Protein AF-X0PRV3-F1 (afdb_monomer_lite)

Structure (mmCIF, N/CA/C/O backbone):
data_AF-X0PRV3-F1
#
_entry.id   AF-X0PRV3-F1
#
loop_
_atom_site.group_PDB
_atom_site.id
_atom_site.type_symbol
_atom_site.label_atom_id
_atom_site.label_alt_id
_atom_site.label_comp_id
_atom_site.label_asym_id
_atom_site.label_entity_id
_atom_site.label_seq_id
_atom_site.pdbx_PDB_ins_code
_atom_site.Cartn_x
_atom_site.Cartn_y
_atom_site.Cartn_z
_atom_site.occupancy
_atom_site.B_iso_or_equiv
_atom_site.auth_seq_id
_atom_site.auth_comp_id
_atom_site.auth_asym_id
_atom_site.auth_atom_id
_atom_site.pdbx_PDB_model_num
ATOM 1 N N . MET A 1 1 ? 1.458 -16.800 -31.293 1.00 35.72 1 MET A N 1
ATOM 2 C CA . MET A 1 1 ? 2.452 -16.230 -30.364 1.00 35.72 1 MET A CA 1
ATOM 3 C C . MET A 1 1 ? 1.877 -14.893 -29.948 1.00 35.72 1 MET A C 1
ATOM 5 O O . MET A 1 1 ? 1.852 -13.999 -30.778 1.00 35.72 1 MET A O 1
ATOM 9 N N . ALA A 1 2 ? 1.226 -14.819 -28.787 1.00 38.56 2 ALA A N 1
ATOM 10 C CA . ALA A 1 2 ? 0.653 -13.559 -28.329 1.00 38.56 2 ALA A CA 1
ATOM 11 C C . ALA A 1 2 ? 1.815 -12.646 -27.928 1.00 38.56 2 ALA A C 1
ATOM 13 O O . ALA A 1 2 ? 2.612 -13.038 -27.081 1.00 38.56 2 ALA A O 1
ATOM 14 N N . GLU A 1 3 ? 1.944 -11.487 -28.573 1.00 45.78 3 GLU A N 1
ATOM 15 C CA . GLU A 1 3 ? 2.742 -10.390 -28.030 1.00 45.78 3 GLU A CA 1
ATOM 16 C C . GLU A 1 3 ? 2.159 -10.063 -26.658 1.00 45.78 3 GLU A C 1
ATOM 18 O O . GLU A 1 3 ? 1.016 -9.611 -26.542 1.00 45.78 3 GLU A O 1
ATOM 23 N N . GLU A 1 4 ? 2.916 -10.364 -25.607 1.00 52.78 4 GLU A N 1
ATOM 24 C CA . GLU A 1 4 ? 2.657 -9.835 -24.278 1.00 52.78 4 GLU A CA 1
ATOM 25 C C . GLU A 1 4 ? 2.867 -8.327 -24.393 1.00 52.78 4 GLU A C 1
ATOM 27 O O . GLU A 1 4 ? 3.986 -7.821 -24.400 1.00 52.78 4 GLU A O 1
ATOM 32 N N . ILE A 1 5 ? 1.771 -7.613 -24.650 1.00 49.25 5 ILE A N 1
ATOM 33 C CA . ILE A 1 5 ? 1.765 -6.159 -24.730 1.00 49.25 5 ILE A CA 1
ATOM 34 C C . ILE A 1 5 ? 2.322 -5.679 -23.392 1.00 49.25 5 ILE A C 1
ATOM 36 O O . ILE A 1 5 ? 1.676 -5.882 -22.362 1.00 49.25 5 ILE A O 1
ATOM 40 N N . ASN A 1 6 ? 3.521 -5.098 -23.435 1.00 56.22 6 ASN A N 1
ATOM 41 C CA . ASN A 1 6 ? 4.225 -4.476 -22.322 1.00 56.22 6 ASN A CA 1
ATOM 42 C C . ASN A 1 6 ? 3.388 -3.281 -21.842 1.00 56.22 6 ASN A C 1
ATOM 44 O O . ASN A 1 6 ? 3.572 -2.147 -22.283 1.00 56.22 6 ASN A O 1
ATOM 48 N N . ARG A 1 7 ? 2.338 -3.572 -21.071 1.00 57.75 7 ARG A N 1
ATOM 49 C CA . ARG A 1 7 ? 1.443 -2.571 -20.502 1.00 57.75 7 ARG A CA 1
ATOM 50 C C . ARG A 1 7 ? 2.090 -2.075 -19.227 1.00 57.75 7 ARG A C 1
ATOM 52 O O . ARG A 1 7 ? 2.414 -2.879 -18.360 1.00 57.75 7 ARG A O 1
ATOM 59 N N . GLU A 1 8 ? 2.220 -0.762 -19.141 1.00 63.38 8 GLU A N 1
ATOM 60 C CA . GLU A 1 8 ? 2.576 -0.036 -17.930 1.00 63.38 8 GLU A CA 1
ATOM 61 C C . GLU A 1 8 ? 1.779 -0.597 -16.742 1.00 63.38 8 GLU A C 1
ATOM 63 O O . GLU A 1 8 ? 0.541 -0.561 -16.725 1.00 63.38 8 GLU A O 1
ATOM 68 N N . LEU A 1 9 ? 2.481 -1.219 -15.792 1.00 77.75 9 LEU A N 1
ATOM 69 C CA . LEU A 1 9 ? 1.847 -1.846 -14.644 1.00 77.75 9 LEU A CA 1
ATOM 70 C C . LEU A 1 9 ? 1.570 -0.754 -13.615 1.00 77.75 9 LEU A C 1
ATOM 72 O O . LEU A 1 9 ? 2.454 -0.343 -12.883 1.00 77.75 9 LEU A O 1
ATOM 76 N N . GLN A 1 10 ? 0.332 -0.281 -13.548 1.00 82.88 10 GLN A N 1
ATOM 77 C CA . GLN A 1 10 ? -0.084 0.714 -12.560 1.00 82.88 10 GLN A CA 1
ATOM 78 C C . GLN A 1 10 ? -0.935 0.049 -11.481 1.00 82.88 10 GLN A C 1
ATOM 80 O O . GLN A 1 10 ? -1.873 -0.699 -11.773 1.00 82.88 10 GLN A O 1
ATOM 85 N N . LEU A 1 11 ? -0.636 0.343 -10.221 1.00 86.62 11 LEU A N 1
ATOM 86 C CA . LEU A 1 11 ? -1.490 -0.022 -9.097 1.00 86.62 11 LEU A CA 1
ATOM 87 C C . LEU A 1 11 ? -2.517 1.086 -8.871 1.00 86.62 11 LEU A C 1
ATOM 89 O O . LEU A 1 11 ? -2.148 2.253 -8.789 1.00 86.62 11 LEU A O 1
ATOM 93 N N . ASP A 1 12 ? -3.792 0.746 -8.676 1.00 90.69 12 ASP A N 1
ATOM 94 C CA . ASP A 1 12 ? -4.718 1.689 -8.042 1.00 90.69 12 ASP A CA 1
ATOM 95 C C . ASP A 1 12 ? -4.337 1.790 -6.552 1.00 90.69 12 ASP A C 1
ATOM 97 O O . ASP A 1 12 ? -4.472 0.799 -5.821 1.00 90.69 12 ASP A O 1
ATOM 101 N N . PRO A 1 13 ? -3.858 2.950 -6.060 1.00 87.75 13 PRO A N 1
ATOM 102 C CA . PRO A 1 13 ? -3.338 3.036 -4.700 1.00 87.75 13 PRO A CA 1
ATOM 103 C C . PRO A 1 13 ? -4.405 2.799 -3.631 1.00 87.75 13 PRO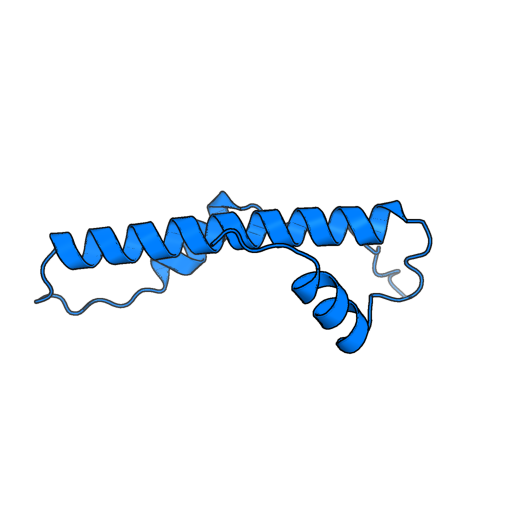 A C 1
ATOM 105 O O . PRO A 1 13 ? -4.102 2.291 -2.551 1.00 87.75 13 PRO A O 1
ATOM 108 N N . LYS A 1 14 ? -5.663 3.151 -3.917 1.00 91.44 14 LYS A N 1
ATOM 109 C CA . LYS A 1 14 ? -6.789 2.994 -2.995 1.00 91.44 14 LYS A CA 1
ATOM 110 C C . LYS A 1 14 ? -7.206 1.532 -2.901 1.00 91.44 14 LYS A C 1
ATOM 112 O O . LYS A 1 14 ? -7.378 1.031 -1.792 1.00 91.44 14 LYS A O 1
ATOM 117 N N . GLU A 1 15 ? -7.364 0.847 -4.028 1.00 90.88 15 GLU A N 1
ATOM 118 C CA . GLU A 1 15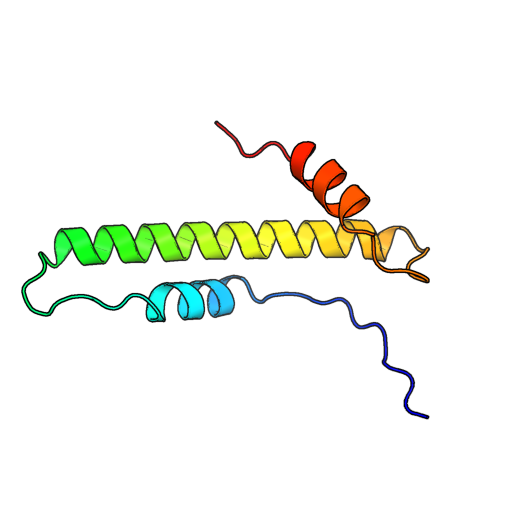 ? -7.732 -0.570 -4.051 1.00 90.88 15 GLU A CA 1
ATOM 119 C C . GLU A 1 15 ? -6.607 -1.452 -3.501 1.00 90.88 15 GLU A C 1
ATOM 121 O O . GLU A 1 15 ? -6.873 -2.337 -2.686 1.00 90.88 15 GLU A O 1
ATOM 126 N N . PHE A 1 16 ? -5.345 -1.147 -3.821 1.00 89.56 16 PHE A N 1
ATOM 127 C CA . PHE A 1 16 ? -4.198 -1.817 -3.207 1.00 89.56 16 PHE A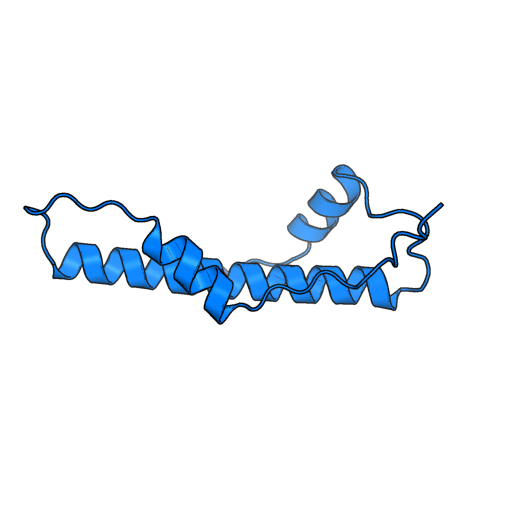 CA 1
ATOM 128 C C . PHE A 1 16 ? -4.186 -1.635 -1.683 1.00 89.56 16 PHE A C 1
ATOM 130 O O . PHE A 1 16 ? -4.072 -2.606 -0.934 1.00 89.56 16 PHE A O 1
ATOM 137 N N . ALA A 1 17 ? -4.371 -0.404 -1.202 1.00 88.50 17 ALA A N 1
ATOM 138 C CA . ALA A 1 17 ? -4.383 -0.120 0.227 1.00 88.50 17 ALA A CA 1
ATOM 139 C C . ALA A 1 17 ? -5.529 -0.816 0.970 1.00 88.50 17 ALA A C 1
ATOM 141 O O . ALA A 1 17 ? -5.320 -1.332 2.071 1.00 88.50 17 ALA A O 1
ATOM 142 N N . LYS A 1 18 ? -6.726 -0.874 0.371 1.00 89.19 18 LYS A N 1
ATOM 143 C CA . LYS A 1 18 ? -7.862 -1.631 0.917 1.00 89.19 18 LYS A CA 1
ATOM 144 C C . LYS A 1 18 ? -7.533 -3.112 1.044 1.00 89.19 18 LYS A C 1
ATOM 146 O O . LYS A 1 18 ? -7.772 -3.672 2.107 1.00 89.19 18 LYS A O 1
ATOM 151 N N . LEU A 1 19 ? -6.966 -3.716 -0.002 1.00 89.25 19 LEU A N 1
ATOM 152 C CA . LEU A 1 19 ? -6.613 -5.135 -0.020 1.00 89.25 19 LEU A CA 1
ATOM 153 C C . LEU A 1 19 ? -5.562 -5.477 1.044 1.00 89.25 19 LEU A C 1
ATOM 155 O O . LEU A 1 19 ? -5.682 -6.474 1.754 1.00 89.25 19 LEU A O 1
ATOM 159 N N . VAL A 1 20 ? -4.546 -4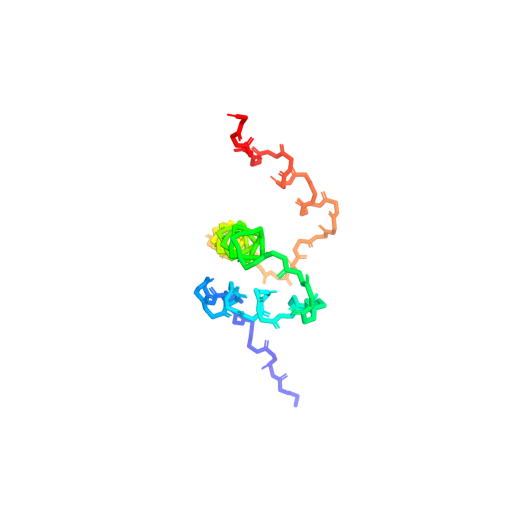.628 1.208 1.00 83.94 20 VAL A N 1
ATOM 160 C CA . VAL A 1 20 ? -3.532 -4.814 2.255 1.00 83.94 20 VAL A CA 1
ATOM 161 C C . VAL A 1 20 ? -4.142 -4.657 3.650 1.00 83.94 20 VAL A C 1
ATOM 163 O O . VAL A 1 20 ? -3.850 -5.457 4.538 1.00 83.94 20 VAL A O 1
ATOM 166 N N . ALA A 1 21 ? -5.002 -3.657 3.854 1.00 84.56 21 ALA A N 1
ATOM 167 C CA . ALA A 1 21 ? -5.652 -3.420 5.139 1.00 84.56 21 ALA A CA 1
ATOM 168 C C . ALA A 1 21 ? -6.667 -4.518 5.508 1.00 84.56 21 ALA A C 1
ATOM 170 O O . ALA A 1 21 ? -6.774 -4.866 6.681 1.00 84.56 21 ALA A O 1
ATOM 171 N N . SER A 1 22 ? -7.376 -5.098 4.533 1.00 83.50 22 SER A N 1
ATOM 172 C CA . SER A 1 22 ? -8.362 -6.164 4.764 1.00 83.50 22 SER A CA 1
ATOM 173 C C . SER A 1 22 ? -7.743 -7.505 5.152 1.00 83.50 22 SER A C 1
ATOM 175 O O . SER A 1 22 ? -8.427 -8.343 5.725 1.00 83.50 22 SER A O 1
ATOM 177 N N . ASN A 1 23 ? -6.455 -7.711 4.864 1.00 80.38 23 ASN A N 1
ATOM 178 C CA . ASN A 1 23 ? -5.729 -8.927 5.242 1.00 80.38 23 ASN A CA 1
ATOM 179 C C . ASN A 1 23 ? -5.266 -8.927 6.708 1.00 80.38 23 ASN A C 1
ATOM 181 O O . ASN A 1 23 ? -4.601 -9.866 7.152 1.00 80.38 23 ASN A O 1
ATOM 185 N N . LEU A 1 24 ? -5.585 -7.881 7.472 1.00 74.69 24 LEU A N 1
ATOM 186 C CA . LEU A 1 24 ? -5.317 -7.864 8.899 1.00 74.69 24 LEU A CA 1
ATOM 187 C C . LEU A 1 24 ? -6.331 -8.744 9.633 1.00 74.69 24 LEU A C 1
ATOM 189 O O . LEU A 1 24 ? -7.486 -8.375 9.820 1.00 74.69 24 LEU A O 1
ATOM 193 N N . ASN A 1 25 ? -5.865 -9.905 10.087 1.00 73.38 25 ASN A N 1
ATOM 194 C CA . ASN A 1 25 ? -6.604 -10.724 11.037 1.00 73.38 25 ASN A CA 1
ATOM 195 C C . ASN A 1 25 ? -6.472 -10.117 12.437 1.00 73.38 25 ASN A C 1
ATOM 197 O O . ASN A 1 25 ? -5.358 -9.909 12.929 1.00 73.38 25 ASN A O 1
ATOM 201 N N . PHE A 1 26 ? -7.607 -9.853 13.078 1.00 73.44 26 PHE A N 1
ATOM 202 C CA . PHE A 1 26 ? -7.667 -9.384 14.458 1.00 73.44 26 PHE A CA 1
ATOM 203 C C . PHE A 1 26 ? -8.349 -10.427 15.332 1.00 73.44 26 PHE A C 1
ATOM 205 O O . PHE A 1 26 ? -9.285 -11.095 14.895 1.00 73.44 26 PHE A O 1
ATOM 212 N N . ASP A 1 27 ? -7.872 -10.548 16.565 1.00 78.06 27 ASP A N 1
ATOM 213 C CA . ASP A 1 27 ? -8.551 -11.336 17.585 1.00 78.06 27 ASP A CA 1
ATOM 214 C C . ASP A 1 27 ? -9.822 -10.576 18.021 1.00 78.06 27 ASP A C 1
ATOM 216 O O . ASP A 1 27 ? -9.721 -9.363 18.260 1.00 78.06 27 ASP A O 1
ATOM 220 N N . PRO A 1 28 ? -10.998 -11.227 18.099 1.00 64.44 28 PRO A N 1
ATOM 221 C CA . PRO A 1 28 ? -12.245 -10.602 18.545 1.00 64.44 28 PRO A CA 1
ATOM 222 C C . PRO A 1 28 ? -12.158 -9.886 19.903 1.00 64.44 28 PRO A C 1
ATOM 224 O O . PRO A 1 28 ? -12.914 -8.939 20.110 1.00 64.44 28 PRO A O 1
ATOM 227 N N . ASP A 1 29 ? -11.217 -10.253 20.780 1.00 73.81 29 ASP A N 1
ATOM 228 C CA . ASP A 1 29 ? -11.026 -9.605 22.089 1.00 73.81 29 ASP A CA 1
ATOM 229 C C . ASP A 1 29 ? -10.058 -8.399 22.057 1.00 73.81 29 ASP A C 1
ATOM 231 O O . ASP A 1 29 ? -9.681 -7.845 23.094 1.00 73.81 29 ASP A O 1
ATOM 235 N N . THR A 1 30 ? -9.622 -7.959 20.871 1.00 77.81 30 THR A N 1
ATOM 236 C CA . THR A 1 30 ? -8.675 -6.840 20.741 1.00 77.81 30 THR A CA 1
ATOM 237 C C . THR A 1 30 ? -9.366 -5.481 20.887 1.00 77.81 30 THR A C 1
ATOM 239 O O . THR A 1 30 ? -10.397 -5.221 20.274 1.00 77.81 30 THR A O 1
ATOM 242 N N . ASP A 1 31 ? -8.728 -4.562 21.621 1.00 85.50 31 ASP A N 1
ATOM 243 C CA . ASP A 1 31 ? -9.112 -3.147 21.709 1.00 85.50 31 ASP A CA 1
ATOM 244 C C . ASP A 1 31 ? -9.360 -2.525 20.318 1.00 85.50 31 ASP A C 1
ATOM 246 O O . ASP A 1 31 ? -8.447 -2.388 19.492 1.00 85.50 31 ASP A O 1
ATOM 250 N N . VAL A 1 32 ? -10.611 -2.119 20.089 1.00 82.88 32 VAL A N 1
ATOM 251 C CA . VAL A 1 32 ? -11.110 -1.545 18.834 1.00 82.88 32 VAL A CA 1
ATOM 252 C C . VAL A 1 32 ? -10.328 -0.295 18.427 1.00 82.88 32 VAL A C 1
ATOM 254 O O . VAL A 1 32 ? -10.066 -0.099 17.237 1.00 82.88 32 VAL A O 1
ATOM 257 N N . GLU A 1 33 ? -9.905 0.542 19.377 1.00 84.56 33 GLU A N 1
ATOM 258 C CA . GLU A 1 33 ? -9.130 1.750 19.082 1.00 84.56 33 GLU A CA 1
ATOM 259 C C . GLU A 1 33 ? -7.751 1.378 18.526 1.00 84.56 33 GLU A C 1
ATOM 261 O O . GLU A 1 33 ? -7.293 1.925 17.515 1.00 84.56 33 GLU A O 1
ATOM 266 N N . LYS A 1 34 ? -7.105 0.387 19.144 1.00 85.25 34 LYS A N 1
ATOM 267 C CA . LYS A 1 34 ? -5.798 -0.123 18.722 1.00 85.25 34 LYS A CA 1
ATOM 268 C C . LYS A 1 34 ? -5.867 -0.802 17.353 1.00 85.25 34 LYS A C 1
ATOM 270 O O . LYS A 1 34 ? -4.998 -0.560 16.510 1.00 85.25 34 LYS A O 1
ATOM 275 N N . VAL A 1 35 ? -6.904 -1.604 17.108 1.00 85.62 35 VAL A N 1
ATOM 276 C CA . VAL A 1 35 ? -7.178 -2.232 15.801 1.00 85.62 35 VAL A CA 1
ATOM 277 C C . VAL A 1 35 ? -7.390 -1.176 14.721 1.00 85.62 35 VAL A C 1
ATOM 279 O O . VAL A 1 35 ? -6.775 -1.244 13.654 1.00 85.62 35 VAL A O 1
ATOM 282 N N . SER A 1 36 ? -8.198 -0.158 15.013 1.00 83.44 36 SER A N 1
ATOM 283 C CA . SER A 1 36 ? -8.515 0.913 14.065 1.00 83.44 36 SER A CA 1
ATOM 284 C C . SER A 1 36 ? -7.267 1.705 13.680 1.00 83.44 36 SER A C 1
ATOM 286 O O . SER A 1 36 ? -6.989 1.888 12.494 1.00 83.44 36 SER A O 1
ATOM 288 N N . LYS A 1 37 ? -6.450 2.098 14.667 1.00 88.75 37 LYS A N 1
ATOM 289 C CA . LYS A 1 37 ? -5.177 2.797 14.433 1.00 88.75 37 LYS A CA 1
ATOM 290 C C . LYS A 1 37 ? -4.225 1.970 13.573 1.00 88.75 37 LYS A C 1
ATOM 292 O O . LYS A 1 37 ? -3.642 2.494 12.626 1.00 88.75 37 LYS A O 1
ATOM 297 N N . ARG A 1 38 ? -4.083 0.673 13.865 1.00 86.38 38 ARG A N 1
ATOM 298 C CA . ARG A 1 38 ? -3.209 -0.225 13.097 1.00 86.38 38 ARG A CA 1
ATOM 299 C C . ARG A 1 38 ? -3.678 -0.386 11.653 1.00 86.38 38 ARG A C 1
ATOM 301 O O . ARG A 1 38 ? -2.862 -0.268 10.744 1.00 86.38 38 ARG A O 1
ATOM 308 N N . THR A 1 39 ? -4.975 -0.595 11.449 1.00 86.94 39 THR A N 1
ATOM 309 C CA . THR A 1 39 ? -5.580 -0.710 10.113 1.00 86.94 39 THR A CA 1
ATOM 310 C C . THR A 1 39 ? -5.361 0.560 9.299 1.00 86.94 39 THR A C 1
ATOM 312 O O . THR A 1 39 ? -4.948 0.495 8.144 1.00 86.94 39 THR A O 1
ATOM 315 N N . MET A 1 40 ? -5.567 1.726 9.917 1.00 88.38 40 MET A N 1
ATOM 316 C CA . MET A 1 40 ? -5.363 3.018 9.265 1.00 88.38 40 MET A CA 1
ATOM 317 C C . MET A 1 40 ? -3.897 3.246 8.883 1.00 88.38 40 MET A C 1
ATOM 319 O O . MET A 1 40 ? -3.624 3.663 7.760 1.00 88.38 40 MET A O 1
ATOM 323 N N . MET A 1 41 ? -2.950 2.931 9.774 1.00 90.56 41 MET A N 1
ATOM 324 C CA . MET A 1 41 ? -1.520 3.008 9.452 1.00 90.56 41 MET A CA 1
ATOM 325 C C . MET A 1 41 ? -1.165 2.090 8.279 1.00 90.56 41 MET A C 1
ATOM 327 O O . MET A 1 41 ? -0.537 2.541 7.328 1.00 90.56 41 MET A O 1
ATOM 331 N N . GLN A 1 42 ? -1.624 0.836 8.301 1.00 86.62 42 GLN A N 1
ATOM 332 C CA . GLN A 1 42 ? -1.376 -0.133 7.232 1.00 86.62 42 GLN A CA 1
ATOM 333 C C . GLN A 1 42 ? -1.919 0.352 5.881 1.00 86.62 42 GLN A C 1
ATOM 335 O O . GLN A 1 42 ? -1.212 0.296 4.876 1.00 86.62 42 GLN A O 1
ATOM 340 N N . TYR A 1 43 ? -3.153 0.862 5.871 1.00 90.69 43 TYR A N 1
ATOM 341 C CA . TYR A 1 43 ? -3.781 1.433 4.685 1.00 90.69 43 TYR A CA 1
ATOM 342 C C . TYR A 1 43 ? -2.953 2.595 4.122 1.00 90.69 43 TYR A C 1
ATOM 344 O O . TYR A 1 43 ? -2.616 2.600 2.942 1.00 90.69 43 TYR A O 1
ATOM 352 N N . LEU A 1 44 ? -2.584 3.567 4.962 1.00 91.19 44 LEU A N 1
ATOM 353 C CA . LEU A 1 44 ? -1.825 4.742 4.525 1.00 91.19 44 LEU A CA 1
ATOM 354 C C . LEU A 1 44 ? -0.432 4.363 4.012 1.00 91.19 44 LEU A C 1
ATOM 356 O O . LEU A 1 44 ? 0.002 4.889 2.987 1.00 91.19 44 LEU A O 1
ATOM 360 N N . SER A 1 45 ? 0.245 3.422 4.674 1.00 88.94 45 SER A N 1
ATOM 361 C CA . SER A 1 45 ? 1.529 2.894 4.211 1.00 88.94 45 SER A CA 1
ATOM 362 C C . SER A 1 45 ? 1.397 2.210 2.852 1.00 88.94 45 SER A C 1
ATOM 364 O O . SER A 1 45 ? 2.170 2.508 1.948 1.00 88.94 45 SER A O 1
ATOM 366 N N . ALA A 1 46 ? 0.400 1.342 2.673 1.00 86.69 46 ALA A N 1
ATOM 367 C CA . ALA A 1 46 ? 0.166 0.651 1.408 1.00 86.69 46 ALA A CA 1
ATOM 368 C C . ALA A 1 46 ? -0.191 1.625 0.275 1.00 86.69 46 ALA A C 1
ATOM 370 O O . ALA A 1 46 ? 0.354 1.521 -0.821 1.00 86.69 46 ALA A O 1
ATOM 371 N N . TYR A 1 47 ? -1.034 2.619 0.555 1.00 90.88 47 TYR A N 1
ATOM 372 C CA . TYR A 1 47 ? -1.384 3.675 -0.395 1.00 90.88 47 TYR A CA 1
ATOM 373 C C . TYR A 1 47 ? -0.146 4.457 -0.843 1.00 90.88 47 TYR A C 1
ATOM 375 O O . TYR A 1 47 ? 0.051 4.724 -2.028 1.00 90.88 47 TYR A O 1
ATOM 383 N N . TYR A 1 48 ? 0.710 4.831 0.108 1.00 88.19 48 TYR A N 1
ATOM 384 C CA . TYR A 1 48 ? 1.950 5.530 -0.196 1.00 88.19 48 TYR A CA 1
ATOM 385 C C . TYR A 1 48 ? 2.889 4.664 -1.046 1.00 88.19 48 TYR A C 1
ATOM 387 O O . TYR A 1 48 ? 3.407 5.150 -2.048 1.00 88.19 48 TYR A O 1
ATOM 395 N N . LEU A 1 49 ? 3.048 3.382 -0.703 1.00 86.75 49 LEU A N 1
ATOM 396 C CA . LEU A 1 49 ? 3.878 2.439 -1.456 1.00 86.75 49 LEU A CA 1
ATOM 397 C C . LEU A 1 49 ? 3.394 2.253 -2.897 1.00 86.75 49 LEU A C 1
ATOM 399 O O . LEU A 1 49 ? 4.215 2.304 -3.807 1.00 86.75 49 LEU A O 1
ATOM 403 N N . ALA A 1 50 ? 2.085 2.109 -3.119 1.00 87.56 50 ALA A N 1
ATOM 404 C CA . ALA A 1 50 ? 1.528 2.003 -4.467 1.00 87.56 50 ALA A CA 1
ATOM 405 C C . ALA A 1 50 ? 1.813 3.254 -5.311 1.00 87.56 50 ALA A C 1
ATOM 407 O O . ALA A 1 50 ? 2.212 3.136 -6.462 1.00 87.56 50 ALA A O 1
ATOM 408 N N . ASN A 1 51 ? 1.707 4.454 -4.730 1.00 86.00 51 ASN A N 1
ATOM 409 C CA . ASN A 1 51 ? 2.086 5.678 -5.444 1.00 86.00 51 ASN A CA 1
ATOM 410 C C . ASN A 1 51 ? 3.584 5.736 -5.766 1.00 86.00 51 ASN A C 1
ATOM 412 O O . ASN A 1 51 ? 3.956 6.184 -6.844 1.00 86.00 51 ASN A O 1
ATOM 416 N N . GLN A 1 52 ? 4.455 5.312 -4.842 1.00 85.06 52 GLN A N 1
ATOM 417 C CA . GLN A 1 52 ? 5.895 5.272 -5.118 1.00 85.06 52 GLN A CA 1
ATOM 418 C C . GLN A 1 52 ? 6.227 4.273 -6.227 1.00 85.06 52 GLN A C 1
ATOM 420 O O . GLN A 1 52 ? 7.064 4.573 -7.072 1.00 85.06 52 GLN A O 1
ATOM 425 N N . PHE A 1 53 ? 5.549 3.124 -6.244 1.00 86.06 53 PHE A N 1
ATOM 426 C CA . PHE A 1 53 ? 5.677 2.141 -7.312 1.00 86.06 53 PHE A CA 1
ATOM 427 C C . PHE A 1 53 ? 5.233 2.714 -8.662 1.00 86.06 53 PHE A C 1
ATOM 429 O O . PHE A 1 53 ? 5.998 2.662 -9.612 1.00 86.06 53 PHE A O 1
ATOM 436 N N . ASN A 1 54 ? 4.068 3.355 -8.738 1.00 86.06 54 ASN A N 1
ATOM 437 C CA . ASN A 1 54 ? 3.606 3.973 -9.983 1.00 86.06 54 ASN A CA 1
ATOM 438 C C . ASN A 1 54 ? 4.585 5.045 -10.491 1.00 86.06 54 ASN A C 1
ATOM 440 O O . ASN A 1 54 ? 4.947 5.050 -11.659 1.00 86.06 54 ASN A O 1
ATOM 444 N N . ASN A 1 55 ? 5.108 5.899 -9.603 1.00 84.19 55 ASN A N 1
ATOM 445 C CA . ASN A 1 55 ? 6.129 6.885 -9.976 1.00 84.19 55 ASN A CA 1
ATOM 446 C C . ASN A 1 55 ? 7.429 6.228 -10.479 1.00 84.19 55 ASN A C 1
ATOM 448 O O . ASN A 1 55 ? 8.132 6.790 -11.322 1.00 84.19 55 ASN A O 1
ATOM 452 N N . TYR A 1 56 ? 7.786 5.072 -9.912 1.00 79.44 56 TYR A N 1
ATOM 453 C CA . TYR A 1 56 ? 8.918 4.266 -10.359 1.00 79.44 56 TYR A CA 1
ATOM 454 C C . TYR A 1 56 ? 8.663 3.728 -11.770 1.00 79.44 56 TYR A C 1
ATOM 456 O O . TYR A 1 56 ? 9.496 3.945 -12.649 1.00 79.44 56 TYR A O 1
ATOM 464 N N . GLU A 1 57 ? 7.508 3.103 -11.995 1.00 80.19 57 GLU A N 1
ATOM 465 C CA . GLU A 1 57 ? 7.097 2.562 -13.292 1.00 80.19 57 GLU A CA 1
ATOM 466 C C . GLU A 1 57 ? 7.099 3.653 -14.361 1.00 80.19 57 GLU A C 1
ATOM 468 O O . GLU A 1 57 ? 7.792 3.511 -15.367 1.00 80.19 57 GLU A O 1
ATOM 473 N N . ASP A 1 58 ? 6.465 4.796 -14.096 1.00 80.50 58 ASP A N 1
ATOM 474 C CA . ASP A 1 58 ? 6.450 5.946 -15.003 1.00 80.50 58 ASP A CA 1
ATOM 475 C C . ASP A 1 58 ? 7.877 6.400 -15.356 1.00 80.50 58 ASP A C 1
ATOM 477 O O . ASP A 1 58 ? 8.178 6.722 -16.504 1.00 80.50 58 ASP A O 1
ATOM 481 N N . SER A 1 59 ? 8.794 6.436 -14.383 1.00 75.38 59 SER A N 1
ATOM 482 C CA . SER A 1 59 ? 10.192 6.845 -14.593 1.00 75.38 59 SER A CA 1
ATOM 483 C C . SER A 1 59 ? 10.978 5.864 -15.467 1.00 75.38 59 SER A C 1
ATOM 485 O O . SER A 1 59 ? 11.884 6.279 -16.194 1.00 75.38 59 SER A O 1
ATOM 487 N N . ILE A 1 60 ? 10.657 4.572 -15.403 1.00 73.12 60 ILE A N 1
ATOM 488 C CA . ILE A 1 60 ? 11.286 3.526 -16.215 1.00 73.12 60 ILE A CA 1
ATOM 489 C C . ILE A 1 60 ? 10.677 3.501 -17.622 1.00 73.12 60 ILE A C 1
ATOM 491 O O . ILE A 1 60 ? 11.421 3.528 -18.604 1.00 73.12 60 ILE A O 1
ATOM 495 N N . PHE A 1 61 ? 9.348 3.538 -17.736 1.00 70.50 61 PHE A N 1
ATOM 496 C CA . PHE A 1 61 ? 8.637 3.488 -19.015 1.00 70.50 61 PHE A CA 1
ATOM 497 C C . PHE A 1 61 ? 8.822 4.755 -19.859 1.00 70.50 61 PHE A C 1
ATOM 499 O O . PHE A 1 61 ? 9.055 4.659 -21.066 1.00 70.50 61 PHE A O 1
ATOM 506 N N . ASN A 1 62 ? 8.841 5.945 -19.249 1.00 68.69 62 ASN A N 1
ATOM 507 C CA . ASN A 1 62 ? 9.044 7.201 -19.982 1.00 68.69 62 ASN A CA 1
ATOM 508 C C . ASN A 1 62 ? 10.491 7.418 -20.468 1.00 68.69 62 ASN A C 1
ATOM 510 O O . ASN A 1 62 ? 10.734 8.323 -21.268 1.00 68.69 62 ASN A O 1
ATOM 514 N N . LYS A 1 63 ? 11.466 6.603 -20.033 1.00 66.00 63 LYS A N 1
ATOM 515 C CA . LYS A 1 63 ? 12.860 6.669 -20.519 1.00 66.00 63 LYS A CA 1
ATOM 516 C C . LYS A 1 63 ? 13.082 5.992 -21.876 1.00 66.00 63 LYS A C 1
ATOM 518 O O . LYS A 1 63 ? 14.191 6.054 -22.393 1.00 66.00 63 LYS A O 1
ATOM 523 N N . GLY A 1 64 ? 12.042 5.413 -22.481 1.00 54.97 64 GLY A N 1
ATOM 524 C CA . GLY A 1 64 ? 12.025 5.058 -23.905 1.00 54.97 64 GLY A CA 1
ATOM 525 C C . GLY A 1 64 ? 12.767 3.779 -24.308 1.00 54.97 64 GLY A C 1
ATOM 526 O O . GLY A 1 64 ? 12.715 3.426 -25.481 1.00 54.97 64 GLY A O 1
ATOM 527 N N . ASP A 1 65 ? 13.385 3.057 -23.369 1.00 53.28 65 ASP A N 1
ATOM 528 C CA . ASP A 1 65 ? 14.216 1.871 -23.648 1.00 53.28 65 ASP A CA 1
ATOM 529 C C . ASP A 1 65 ? 13.765 0.615 -22.875 1.00 53.28 65 ASP A C 1
ATOM 531 O O . ASP A 1 65 ? 14.580 -0.219 -22.484 1.00 53.28 65 ASP A O 1
ATOM 535 N N . VAL A 1 66 ? 12.456 0.417 -22.663 1.00 56.22 66 VAL A N 1
ATOM 536 C CA . VAL A 1 66 ? 11.941 -0.817 -22.029 1.00 56.22 66 VAL A CA 1
ATOM 537 C C . VAL A 1 66 ? 11.948 -1.982 -23.027 1.00 56.22 66 VAL A C 1
ATOM 539 O O . VAL A 1 66 ? 10.907 -2.512 -23.413 1.00 56.22 66 VAL A O 1
ATOM 542 N N . LYS A 1 67 ? 13.136 -2.365 -23.500 1.00 56.97 67 LYS A N 1
ATOM 543 C CA . LYS A 1 67 ? 13.350 -3.700 -24.071 1.00 56.97 67 LYS A CA 1
ATOM 544 C C . LYS A 1 67 ? 13.586 -4.736 -22.976 1.00 56.97 67 LYS A C 1
ATOM 546 O O . LYS A 1 67 ? 13.183 -5.873 -23.171 1.00 56.97 67 LYS A O 1
ATOM 551 N N . ASP A 1 68 ? 14.125 -4.311 -21.832 1.00 64.06 68 ASP A N 1
ATOM 552 C CA . ASP A 1 68 ? 14.34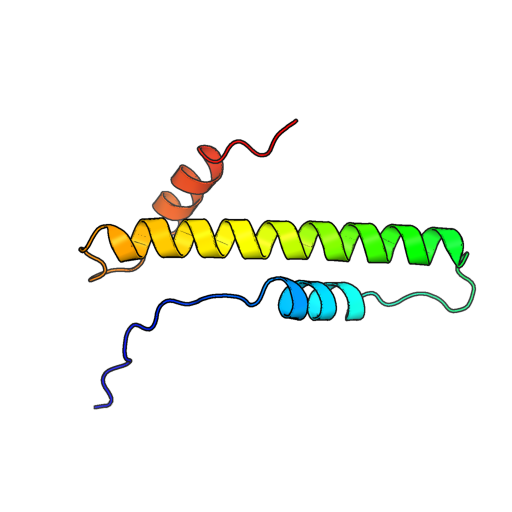0 -5.140 -20.649 1.00 64.06 68 ASP A CA 1
ATOM 553 C C . ASP A 1 68 ? 13.876 -4.390 -19.392 1.00 64.06 68 ASP A C 1
ATOM 555 O O . ASP A 1 68 ? 14.208 -3.222 -19.182 1.00 64.06 68 ASP A O 1
ATOM 559 N N . TYR A 1 69 ? 13.071 -5.056 -18.564 1.00 69.25 69 TYR A N 1
ATOM 560 C CA . TYR A 1 69 ? 12.666 -4.533 -17.261 1.00 69.25 69 TYR A CA 1
ATOM 561 C C . TYR A 1 69 ? 13.890 -4.505 -16.319 1.00 69.25 69 TYR A C 1
ATOM 563 O O . TYR A 1 69 ? 14.720 -5.416 -16.401 1.00 69.25 69 TYR A O 1
ATOM 571 N N . PRO A 1 70 ? 14.035 -3.506 -15.427 1.00 70.12 70 PRO A N 1
ATOM 572 C CA . PRO A 1 70 ? 15.240 -3.350 -14.615 1.00 70.12 70 PRO A CA 1
ATOM 573 C C . PRO A 1 70 ? 15.562 -4.594 -13.781 1.00 70.12 70 PRO A C 1
ATOM 575 O O . PRO A 1 70 ? 14.689 -5.197 -13.150 1.00 70.12 70 PRO A O 1
ATOM 578 N N . SER A 1 71 ? 16.840 -4.961 -13.728 1.00 77.00 71 SER A N 1
ATOM 579 C CA . SER A 1 71 ? 17.336 -6.018 -12.850 1.00 77.00 71 SER A CA 1
ATOM 580 C C . SER A 1 71 ? 17.129 -5.658 -11.375 1.00 77.00 71 SER A C 1
ATOM 582 O O . SER A 1 71 ? 17.065 -4.489 -10.992 1.00 77.00 71 SER A O 1
ATOM 584 N N . TYR A 1 72 ? 17.113 -6.664 -10.497 1.00 74.88 72 TYR A N 1
ATOM 585 C CA . TYR A 1 72 ? 16.986 -6.455 -9.047 1.00 74.88 72 TYR A CA 1
ATOM 586 C C . TYR A 1 72 ? 18.006 -5.442 -8.480 1.00 74.88 72 TYR A C 1
ATOM 588 O O . TYR A 1 72 ? 17.676 -4.627 -7.613 1.00 74.88 72 TYR A O 1
ATOM 596 N N . SER A 1 73 ? 19.244 -5.442 -8.985 1.00 75.69 73 SER A N 1
ATOM 597 C CA . SER A 1 73 ? 20.276 -4.469 -8.595 1.00 75.69 73 SER A CA 1
ATOM 598 C C . SER A 1 73 ? 19.934 -3.034 -8.997 1.00 75.69 73 SER A C 1
ATOM 600 O O . SER A 1 73 ? 20.224 -2.100 -8.254 1.00 75.69 73 SER A O 1
ATOM 602 N N . GLU A 1 74 ? 19.294 -2.843 -10.147 1.00 73.38 74 GLU A N 1
ATOM 603 C CA . GLU A 1 74 ? 18.892 -1.521 -10.635 1.00 73.38 74 GLU A CA 1
ATOM 604 C C . GLU A 1 74 ? 17.673 -1.003 -9.869 1.00 73.38 74 GLU A C 1
ATOM 606 O O . GLU A 1 74 ? 17.654 0.158 -9.454 1.00 73.38 74 GLU A O 1
ATOM 611 N N . VAL A 1 75 ? 16.702 -1.881 -9.585 1.00 75.69 75 VAL A N 1
ATOM 612 C CA . VAL A 1 75 ? 15.551 -1.567 -8.724 1.00 75.69 75 VAL A CA 1
ATOM 613 C C . VAL A 1 75 ? 16.030 -1.125 -7.338 1.00 75.69 75 VAL A C 1
ATOM 615 O O . VAL A 1 75 ? 15.630 -0.070 -6.851 1.00 75.69 75 VAL A O 1
ATOM 618 N N . THR A 1 76 ? 16.927 -1.885 -6.702 1.00 76.12 76 THR A N 1
ATOM 619 C CA . THR A 1 76 ? 17.427 -1.560 -5.352 1.00 76.12 76 THR A CA 1
ATOM 620 C C . THR A 1 76 ? 18.247 -0.271 -5.318 1.00 76.12 76 THR A C 1
ATOM 622 O O . THR A 1 76 ? 18.093 0.524 -4.389 1.00 76.12 76 THR A O 1
ATOM 625 N N . ALA A 1 77 ? 19.074 -0.012 -6.335 1.00 77.38 77 ALA A N 1
ATOM 626 C CA . ALA A 1 77 ? 19.798 1.250 -6.458 1.00 77.38 77 ALA A CA 1
ATOM 627 C C . ALA A 1 77 ? 18.844 2.450 -6.575 1.00 77.38 77 ALA A C 1
ATOM 629 O O . ALA A 1 77 ? 19.062 3.459 -5.903 1.00 77.38 77 ALA A O 1
ATOM 630 N N . LEU A 1 78 ? 17.766 2.334 -7.360 1.00 69.44 78 LEU A N 1
ATOM 631 C CA . LEU A 1 78 ? 16.782 3.410 -7.498 1.00 69.44 78 LEU A CA 1
ATOM 632 C C . LEU A 1 78 ? 15.980 3.616 -6.206 1.00 69.44 78 LEU A C 1
ATOM 634 O O . LEU A 1 78 ? 15.824 4.749 -5.756 1.00 69.44 78 LEU A O 1
ATOM 638 N N . MET A 1 79 ? 15.546 2.536 -5.553 1.00 68.31 79 MET A N 1
ATOM 639 C CA . MET A 1 79 ? 14.803 2.596 -4.285 1.00 68.31 79 MET A CA 1
ATOM 640 C C . MET A 1 79 ? 15.607 3.243 -3.149 1.00 68.31 79 MET A C 1
ATOM 642 O O . MET A 1 79 ? 15.028 3.910 -2.292 1.00 68.31 79 MET A O 1
ATOM 646 N N . ASN A 1 80 ? 16.935 3.101 -3.165 1.00 72.69 80 ASN A N 1
ATOM 647 C CA . ASN A 1 80 ? 17.840 3.771 -2.226 1.00 72.69 80 ASN A CA 1
ATOM 648 C C . ASN A 1 80 ? 18.043 5.268 -2.528 1.00 72.69 80 ASN A C 1
ATOM 650 O O . ASN A 1 80 ? 18.449 6.021 -1.643 1.00 72.69 80 ASN A O 1
ATOM 654 N N . GLN A 1 81 ? 17.782 5.718 -3.760 1.00 67.44 81 GLN A N 1
ATOM 655 C CA . GLN A 1 81 ? 17.816 7.140 -4.126 1.00 67.44 81 GLN A CA 1
ATOM 656 C C . GLN A 1 81 ? 16.514 7.862 -3.768 1.00 67.44 81 GLN A C 1
ATOM 658 O O . GLN A 1 81 ? 16.525 9.072 -3.519 1.00 67.44 81 GLN A O 1
ATOM 663 N N . VAL A 1 82 ? 15.395 7.134 -3.717 1.00 62.94 82 VAL A N 1
ATOM 664 C CA . VAL A 1 82 ? 14.123 7.663 -3.226 1.00 62.94 82 VAL A CA 1
ATOM 665 C C . VAL A 1 82 ? 14.280 7.978 -1.737 1.00 62.94 82 VAL A C 1
ATOM 667 O O . VAL A 1 82 ? 14.436 7.093 -0.900 1.00 62.94 82 VAL A O 1
ATOM 670 N N . LYS A 1 83 ? 14.267 9.269 -1.385 1.00 58.31 83 LYS A N 1
ATOM 671 C CA . LYS A 1 83 ? 14.278 9.703 0.016 1.00 58.31 83 LYS A CA 1
ATOM 672 C C . LYS A 1 83 ? 12.913 9.439 0.644 1.00 58.31 83 LYS A C 1
ATOM 674 O O . LYS A 1 83 ? 12.014 10.275 0.564 1.00 58.31 83 LYS A O 1
ATOM 679 N N . TRP A 1 84 ? 12.790 8.301 1.313 1.00 55.50 84 TRP A N 1
ATOM 680 C CA . TRP A 1 84 ? 11.746 8.042 2.300 1.00 55.50 84 TRP A CA 1
ATOM 681 C C . TRP A 1 84 ? 11.926 9.089 3.408 1.00 55.50 84 TRP A C 1
ATOM 683 O O . TRP A 1 84 ? 12.920 9.055 4.128 1.00 55.50 84 TRP A O 1
ATOM 693 N N . ARG A 1 85 ? 11.078 10.127 3.444 1.00 44.81 85 ARG A N 1
ATOM 694 C CA . ARG A 1 85 ? 11.214 11.227 4.416 1.00 44.81 85 ARG A CA 1
ATOM 695 C C . ARG A 1 85 ? 11.298 10.659 5.842 1.00 44.81 85 ARG A C 1
ATOM 697 O O . ARG A 1 85 ? 10.418 9.895 6.229 1.00 44.81 85 ARG A O 1
ATOM 704 N N . ASN A 1 86 ? 12.344 11.068 6.568 1.00 39.66 86 ASN A N 1
ATOM 705 C CA . ASN A 1 86 ? 12.472 10.926 8.023 1.00 39.66 86 ASN A CA 1
ATOM 706 C C . ASN A 1 86 ? 11.427 11.776 8.749 1.00 39.66 86 ASN A C 1
ATOM 708 O O . ASN A 1 86 ? 11.151 12.895 8.250 1.00 39.66 86 ASN A O 1
#

Foldseek 3Di:
DDPPPPDQDADPLQVQLCVQLVPDDDDPPDDPVVNVVVSVVSSVVSSVVRVVVSVVSCVVVVVPPVPDDDDPVRVVVVVVVPPPDD

Radius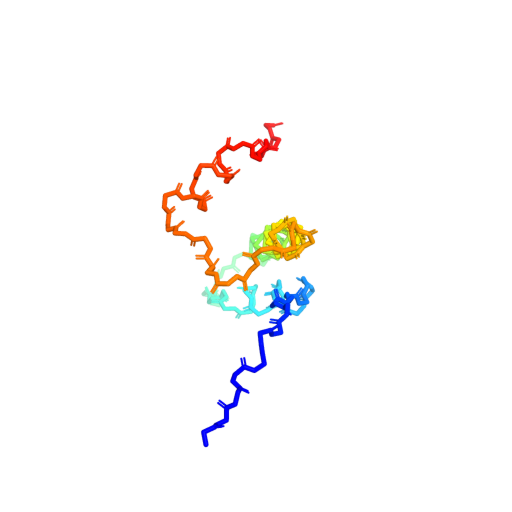 of gyration: 17.22 Å; chains: 1; bounding box: 32×28×52 Å

pLDDT: mean 75.27, std 13.96, range [35.72, 91.44]

Organism: NCBI:txid1423734

Sequence (86 aa):
MAEEINRELQLDPKEFAKLVASNLNFDPDTDVEKVSKRTMMQYLSAYYLANQFNNYEDSIFNKGDVKDYPSYSEVTALMNQVKWRN

Secondary structure (DSSP, 8-state):
------------HHHHHHHHHHT----TTS-HHHHHHHHHHHHHHHHHHHHHHHHHHHHHHTTS-TTSPPPHHHHHHHHHHS----